Protein AF-A0A3N1SM97-F1 (afdb_monomer_lite)

Secondary structure (DSSP, 8-state):
----TTT-HHHHHHHHH--TT----EEEEEEETTEEEEEETTSPPPSSSS-SEEEEGGGS-SS--PPP-

pLDDT: mean 89.96, std 11.23, range [48.97, 98.12]

Structure (mmCIF, N/CA/C/O backbone):
data_AF-A0A3N1SM97-F1
#
_entry.id   AF-A0A3N1SM97-F1
#
loop_
_atom_site.group_PDB
_atom_site.id
_atom_site.type_symbol
_atom_site.label_atom_id
_atom_site.label_alt_id
_atom_site.label_comp_id
_atom_site.label_asym_id
_atom_site.label_entity_id
_atom_site.label_seq_id
_atom_site.pdbx_PDB_ins_code
_atom_site.Cartn_x
_atom_site.Cartn_y
_atom_site.Cartn_z
_atom_site.occupancy
_atom_site.B_iso_or_equiv
_atom_site.auth_seq_id
_atom_site.auth_comp_id
_atom_site.auth_asym_id
_atom_site.auth_atom_id
_atom_site.pdbx_PDB_model_num
ATOM 1 N N . MET A 1 1 ? 17.162 -11.306 4.070 1.00 48.97 1 MET A N 1
ATOM 2 C CA . MET A 1 1 ? 17.768 -10.603 2.923 1.00 48.97 1 MET A CA 1
ATOM 3 C C . MET A 1 1 ? 16.593 -10.078 2.113 1.00 48.97 1 MET A C 1
ATOM 5 O O . MET A 1 1 ? 15.822 -10.900 1.643 1.00 48.97 1 MET A O 1
ATOM 9 N N . MET A 1 2 ? 16.339 -8.766 2.122 1.00 59.69 2 MET A N 1
ATOM 10 C CA . MET A 1 2 ? 15.294 -8.167 1.278 1.00 59.69 2 MET A CA 1
ATOM 11 C C . MET A 1 2 ? 15.874 -8.002 -0.122 1.00 59.69 2 MET A C 1
ATOM 13 O O . MET A 1 2 ? 16.986 -7.485 -0.229 1.00 59.69 2 MET A O 1
ATOM 17 N N . GLY A 1 3 ? 15.154 -8.469 -1.142 1.00 59.75 3 GLY A N 1
ATOM 18 C CA . GLY A 1 3 ? 15.630 -8.464 -2.521 1.00 59.75 3 GLY A CA 1
ATOM 19 C C . GLY A 1 3 ? 16.056 -7.062 -2.967 1.00 59.75 3 GLY A C 1
ATOM 20 O O . GLY A 1 3 ? 15.294 -6.105 -2.826 1.00 59.75 3 GLY A O 1
ATOM 21 N N . GLY A 1 4 ? 17.288 -6.919 -3.445 1.00 67.12 4 GLY A N 1
ATOM 22 C CA . GLY A 1 4 ? 17.842 -5.665 -3.943 1.00 67.12 4 GLY A CA 1
ATOM 23 C C . GLY A 1 4 ? 17.246 -5.246 -5.290 1.00 67.12 4 GLY A C 1
ATOM 24 O O . GLY A 1 4 ? 16.437 -5.949 -5.893 1.00 67.12 4 GLY A O 1
ATOM 25 N N . ARG A 1 5 ? 17.692 -4.093 -5.806 1.00 67.38 5 ARG A N 1
ATOM 26 C CA . ARG A 1 5 ? 17.212 -3.518 -7.079 1.00 67.38 5 ARG A CA 1
ATOM 27 C C . ARG A 1 5 ? 17.309 -4.462 -8.277 1.00 67.38 5 ARG A C 1
ATOM 29 O O . ARG A 1 5 ? 16.462 -4.433 -9.159 1.00 67.38 5 ARG A O 1
ATOM 36 N N . SER A 1 6 ? 18.308 -5.337 -8.268 1.00 75.88 6 SER A N 1
ATOM 37 C CA . SER A 1 6 ? 18.517 -6.370 -9.283 1.00 75.88 6 SER A CA 1
ATOM 38 C C . SER A 1 6 ? 17.543 -7.549 -9.200 1.00 75.88 6 SER A C 1
ATOM 40 O O . SER A 1 6 ? 17.380 -8.253 -10.188 1.00 75.88 6 SER A O 1
ATOM 42 N N . GLU A 1 7 ? 16.933 -7.801 -8.040 1.00 84.50 7 GLU A N 1
ATOM 43 C CA . GLU A 1 7 ? 16.094 -8.985 -7.805 1.00 84.50 7 GLU A CA 1
ATOM 44 C C . GLU A 1 7 ? 14.623 -8.752 -8.175 1.00 84.50 7 GLU A C 1
ATOM 46 O O . GLU A 1 7 ? 13.904 -9.718 -8.412 1.00 84.50 7 GLU A O 1
ATOM 51 N N . ASN A 1 8 ? 14.178 -7.494 -8.278 1.00 90.12 8 ASN A N 1
ATOM 52 C CA . ASN A 1 8 ? 12.838 -7.155 -8.767 1.00 90.12 8 ASN A CA 1
ATOM 53 C C . ASN A 1 8 ? 12.854 -5.903 -9.670 1.00 90.12 8 ASN A C 1
ATOM 55 O O . ASN A 1 8 ? 12.427 -4.827 -9.250 1.00 90.12 8 ASN A O 1
ATOM 59 N N . PRO A 1 9 ? 13.388 -6.007 -10.899 1.00 91.31 9 PRO A N 1
ATOM 60 C CA . PRO A 1 9 ? 13.575 -4.853 -11.777 1.00 91.31 9 PRO A CA 1
ATOM 61 C C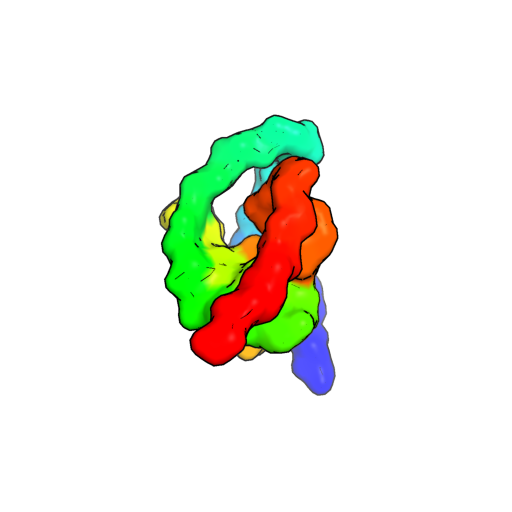 . PRO A 1 9 ? 12.259 -4.175 -12.186 1.00 91.31 9 PRO A C 1
ATOM 63 O O . PRO A 1 9 ? 12.240 -2.958 -12.341 1.00 91.31 9 PRO A O 1
ATOM 66 N N . GLU A 1 10 ? 11.164 -4.929 -12.324 1.00 92.56 10 GLU A N 1
ATOM 67 C CA . GLU A 1 10 ? 9.848 -4.383 -12.694 1.00 92.56 10 GLU A CA 1
ATOM 68 C C . GLU A 1 10 ? 9.268 -3.502 -11.585 1.00 92.56 10 GLU A C 1
ATOM 70 O O . GLU A 1 10 ? 8.806 -2.395 -11.861 1.00 92.56 10 GLU A O 1
ATOM 75 N N . LEU A 1 11 ? 9.375 -3.935 -10.322 1.00 93.88 11 LEU A N 1
ATOM 76 C CA . LEU A 1 11 ? 8.973 -3.123 -9.172 1.00 93.88 11 LEU A CA 1
ATOM 77 C C . LEU A 1 11 ? 9.745 -1.809 -9.112 1.00 93.88 11 LEU A C 1
ATOM 79 O O . LEU A 1 11 ? 9.150 -0.755 -8.906 1.00 93.88 11 LEU A O 1
ATOM 83 N N . TRP A 1 12 ? 11.060 -1.851 -9.310 1.00 93.12 12 TRP A N 1
ATOM 84 C CA . TRP A 1 12 ? 11.872 -0.638 -9.262 1.00 93.12 12 TRP A CA 1
ATOM 85 C C . TRP A 1 12 ? 11.599 0.297 -10.436 1.00 93.12 12 TRP A C 1
ATOM 87 O O . TRP A 1 12 ? 11.466 1.497 -10.217 1.00 93.12 12 TRP A O 1
ATOM 97 N N . ALA A 1 13 ? 11.419 -0.235 -11.646 1.00 94.75 13 ALA A N 1
ATOM 98 C CA . ALA A 1 13 ? 11.021 0.566 -12.800 1.00 94.75 13 ALA A CA 1
ATOM 99 C C . ALA A 1 13 ? 9.667 1.260 -12.575 1.00 94.75 13 ALA A C 1
ATOM 101 O O . ALA A 1 13 ? 9.533 2.446 -12.873 1.00 94.75 13 ALA A O 1
ATOM 102 N N . PHE A 1 14 ? 8.691 0.550 -11.998 1.00 95.31 14 PHE A N 1
ATOM 103 C CA . PHE A 1 14 ? 7.411 1.139 -11.612 1.00 95.31 14 PHE A CA 1
ATOM 104 C C . PHE A 1 14 ? 7.601 2.261 -10.581 1.00 95.31 14 PHE A C 1
ATOM 106 O O . PHE A 1 14 ? 7.182 3.388 -10.828 1.00 95.31 14 PHE A O 1
ATOM 113 N N . LEU A 1 15 ? 8.303 1.999 -9.472 1.00 93.88 15 LEU A N 1
ATOM 114 C CA . LEU A 1 15 ? 8.535 2.994 -8.416 1.00 93.88 15 LEU A CA 1
ATOM 115 C C . LEU A 1 15 ? 9.287 4.240 -8.911 1.00 93.88 15 LEU A C 1
ATOM 117 O O . LEU A 1 15 ? 9.013 5.343 -8.448 1.00 93.88 15 LEU A O 1
ATOM 121 N N . GLU A 1 16 ? 10.220 4.080 -9.849 1.00 95.19 1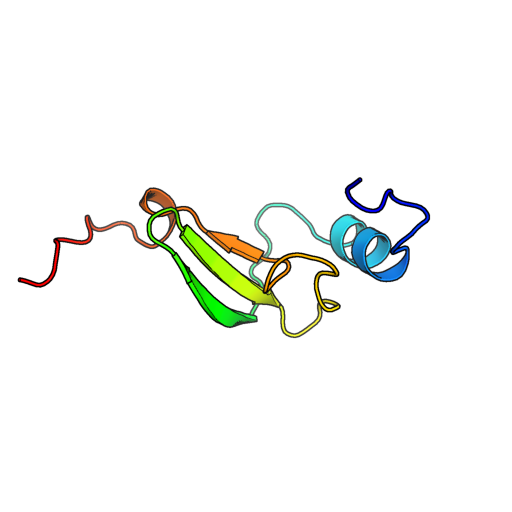6 GLU A N 1
ATOM 122 C CA . GLU A 1 16 ? 10.973 5.183 -10.462 1.00 95.19 16 GLU A CA 1
ATOM 123 C C . GLU A 1 16 ? 10.136 6.037 -11.418 1.00 95.19 16 GLU A C 1
ATOM 125 O O . GLU A 1 16 ? 10.504 7.181 -11.684 1.00 95.19 16 GLU A O 1
ATOM 130 N N . SER A 1 17 ? 9.032 5.495 -11.937 1.00 95.88 17 SER A N 1
ATOM 131 C CA . SER A 1 17 ? 8.121 6.223 -12.825 1.00 95.88 17 SER A CA 1
ATOM 132 C C . SER A 1 17 ? 7.137 7.134 -12.083 1.00 95.88 17 SER A C 1
ATOM 134 O O . SER A 1 17 ? 6.578 8.046 -12.693 1.00 95.88 17 SER A O 1
ATOM 136 N N . LEU A 1 18 ? 6.943 6.905 -10.779 1.00 96.06 18 LEU A N 1
ATOM 137 C CA . LEU A 1 18 ? 5.991 7.641 -9.951 1.00 96.06 18 LEU A CA 1
ATOM 138 C C . LEU A 1 18 ? 6.521 9.017 -9.543 1.00 96.06 18 LEU A C 1
ATOM 140 O O . LEU A 1 18 ? 7.709 9.194 -9.255 1.00 96.06 18 LEU A O 1
ATOM 144 N N . HIS A 1 19 ? 5.611 9.984 -9.423 1.00 96.44 19 HIS A N 1
ATOM 145 C CA . HIS A 1 19 ? 5.941 11.337 -8.976 1.00 96.44 19 HIS A CA 1
ATOM 146 C C . HIS A 1 19 ? 5.267 11.678 -7.643 1.00 96.44 19 HIS A C 1
ATOM 148 O O . HIS A 1 19 ? 4.123 11.319 -7.372 1.00 96.44 19 HIS A O 1
ATOM 154 N N . CYS A 1 20 ? 5.960 12.434 -6.787 1.00 95.56 20 CYS A N 1
ATOM 155 C CA . CYS A 1 20 ? 5.372 12.905 -5.533 1.00 95.56 20 CYS A CA 1
ATOM 156 C C . CYS A 1 20 ? 4.119 13.760 -5.790 1.00 95.56 20 CYS A C 1
ATOM 158 O O . CYS A 1 20 ? 4.160 14.709 -6.572 1.00 95.56 20 CYS A O 1
ATOM 160 N N . GLY A 1 21 ? 3.035 13.462 -5.070 1.00 95.88 21 GLY A N 1
ATOM 161 C CA . GLY A 1 21 ? 1.741 14.140 -5.215 1.00 95.88 21 GLY A CA 1
ATOM 162 C C . GLY A 1 21 ? 0.811 13.510 -6.256 1.00 95.88 21 GLY A C 1
ATOM 163 O O . GLY A 1 21 ? -0.330 13.950 -6.383 1.00 95.88 21 GLY A O 1
ATOM 164 N N . GLU A 1 22 ? 1.271 12.484 -6.971 1.00 96.06 22 GLU A N 1
ATOM 165 C CA . GLU A 1 22 ? 0.428 11.672 -7.843 1.00 96.06 22 GLU A CA 1
ATOM 166 C C . GLU A 1 22 ? -0.639 10.916 -7.036 1.00 96.06 22 GLU A C 1
ATOM 168 O O . GLU A 1 22 ? -0.397 10.464 -5.914 1.00 96.06 22 GLU A O 1
ATOM 173 N N . ILE A 1 23 ? -1.842 10.804 -7.605 1.00 96.06 23 ILE A N 1
ATOM 174 C CA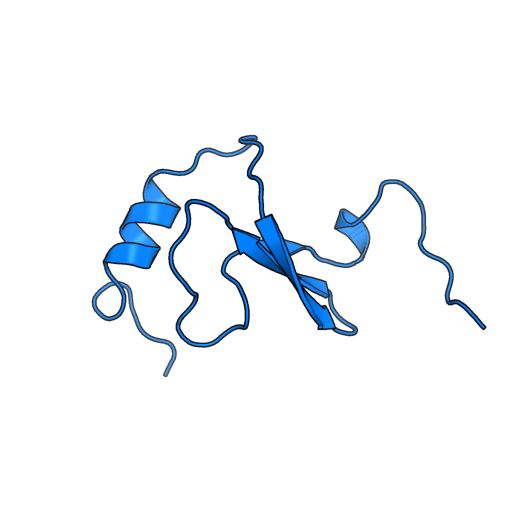 . ILE A 1 23 ? -2.960 10.074 -7.004 1.00 96.06 23 ILE A CA 1
ATOM 175 C C . ILE A 1 23 ? -3.065 8.730 -7.712 1.00 96.06 23 ILE A C 1
ATOM 177 O O . ILE A 1 23 ? -3.399 8.678 -8.893 1.00 96.06 23 ILE A O 1
ATOM 181 N N . LEU A 1 24 ? -2.809 7.656 -6.972 1.00 96.31 24 LEU A N 1
ATOM 182 C CA . LEU A 1 24 ? -2.857 6.285 -7.471 1.00 96.31 24 LEU A CA 1
ATOM 183 C C . LEU A 1 24 ? -4.098 5.569 -6.939 1.00 96.31 24 LEU A C 1
ATOM 185 O O . LEU A 1 24 ? -4.516 5.797 -5.802 1.00 96.31 24 LEU A O 1
ATOM 189 N N . SER A 1 25 ? -4.669 4.692 -7.763 1.00 97.31 25 SER A N 1
ATOM 190 C CA . SER A 1 25 ? -5.742 3.781 -7.349 1.00 97.31 25 SER A CA 1
ATOM 191 C C . SER A 1 25 ? -5.161 2.438 -6.912 1.00 97.31 25 SER A C 1
ATOM 193 O O . SER A 1 25 ? -4.056 2.058 -7.310 1.00 97.31 25 SER A O 1
ATOM 195 N N . GLY A 1 26 ? -5.881 1.741 -6.037 1.00 97.06 26 GLY A N 1
ATOM 196 C CA . GLY A 1 26 ? -5.436 0.460 -5.522 1.00 97.06 26 GLY A CA 1
ATOM 197 C C . GLY A 1 26 ? -6.440 -0.205 -4.594 1.00 97.06 26 GLY A C 1
ATOM 198 O O . GLY A 1 26 ? -7.390 0.411 -4.100 1.00 97.06 26 GLY A O 1
ATOM 199 N N . THR A 1 27 ? -6.184 -1.478 -4.320 1.00 98.00 27 THR A N 1
ATOM 200 C CA . THR A 1 27 ? -7.000 -2.329 -3.455 1.00 98.00 27 THR A CA 1
ATOM 201 C C . THR A 1 27 ? -6.285 -2.589 -2.133 1.00 98.00 27 THR A C 1
ATOM 203 O O . THR A 1 27 ? -5.119 -2.979 -2.109 1.00 98.00 27 THR A O 1
ATOM 206 N N . VAL A 1 28 ? -6.984 -2.402 -1.008 1.00 97.94 28 VAL A N 1
ATOM 207 C CA . VAL A 1 28 ? -6.459 -2.756 0.322 1.00 97.94 28 VAL A CA 1
ATOM 208 C C . VAL A 1 28 ? -6.280 -4.269 0.416 1.00 97.94 28 VAL A C 1
ATOM 210 O O . VAL A 1 28 ? -7.245 -5.015 0.252 1.00 97.94 28 VAL A O 1
ATOM 213 N N . THR A 1 29 ? -5.065 -4.718 0.726 1.00 98.12 29 THR A N 1
ATOM 214 C CA . THR A 1 29 ? -4.730 -6.149 0.810 1.00 98.12 29 THR A CA 1
ATOM 215 C C . THR A 1 29 ? -4.531 -6.641 2.236 1.00 98.12 29 THR A C 1
ATOM 217 O O . THR A 1 29 ? -4.804 -7.805 2.521 1.00 98.12 29 THR A O 1
ATOM 220 N N . ALA A 1 30 ? -4.101 -5.771 3.153 1.00 97.56 30 ALA A N 1
ATOM 221 C CA . ALA A 1 30 ? -3.974 -6.101 4.570 1.00 97.56 30 ALA A CA 1
ATOM 222 C C . AL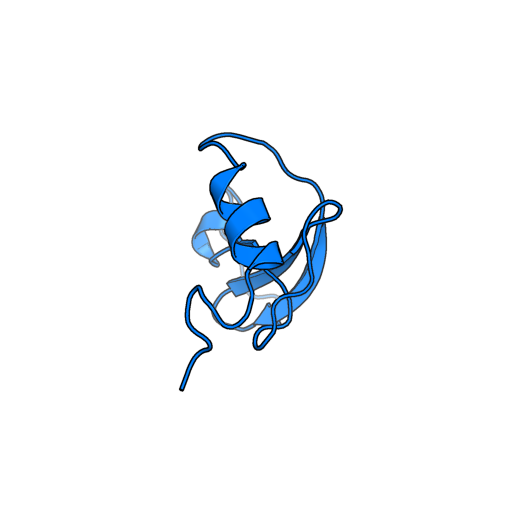A A 1 30 ? -4.147 -4.861 5.455 1.00 97.56 30 ALA A C 1
ATOM 224 O O . ALA A 1 30 ? -3.667 -3.775 5.126 1.00 97.56 30 ALA A O 1
ATOM 225 N N . ILE A 1 31 ? -4.804 -5.041 6.602 1.00 95.81 31 ILE A N 1
ATOM 226 C CA . ILE A 1 31 ? -4.938 -4.024 7.649 1.00 95.81 31 ILE A CA 1
ATOM 227 C C . ILE A 1 31 ? -4.198 -4.535 8.880 1.00 95.81 31 ILE A C 1
ATOM 229 O O . ILE A 1 31 ? -4.596 -5.526 9.488 1.00 95.81 31 ILE A O 1
ATOM 233 N N . GLU A 1 32 ? -3.144 -3.826 9.256 1.00 94.94 32 GLU A N 1
ATOM 234 C CA . GLU A 1 32 ? -2.288 -4.147 10.387 1.00 94.94 32 GLU A CA 1
ATOM 235 C C . GLU A 1 32 ? -2.412 -3.087 11.481 1.00 94.94 32 GLU A C 1
ATOM 237 O O . GLU A 1 32 ? -2.764 -1.930 11.246 1.00 94.94 32 GLU A O 1
ATOM 242 N N . ARG A 1 33 ? -2.024 -3.446 12.709 1.00 91.56 33 ARG A N 1
ATOM 243 C CA . ARG A 1 33 ? -2.010 -2.498 13.842 1.00 91.56 33 ARG A CA 1
ATOM 244 C C . ARG A 1 33 ? -1.121 -1.269 13.620 1.00 91.56 33 ARG A C 1
ATOM 246 O O . ARG A 1 33 ? -1.228 -0.303 14.372 1.00 91.56 33 ARG A O 1
ATOM 253 N N . PHE A 1 34 ? -0.210 -1.333 12.656 1.00 91.94 34 PHE A N 1
ATOM 254 C CA . PHE A 1 34 ? 0.751 -0.279 12.345 1.00 91.94 34 PHE A CA 1
ATOM 255 C C . PHE A 1 34 ? 0.490 0.413 10.999 1.00 91.94 34 PHE A C 1
ATOM 257 O O . PHE A 1 34 ? 1.174 1.388 10.693 1.00 91.94 34 PHE A O 1
ATOM 264 N N . GLY A 1 35 ? -0.492 -0.032 10.212 1.00 94.94 35 GLY A N 1
ATOM 265 C CA . GLY A 1 35 ? -0.808 0.585 8.926 1.00 94.94 35 GLY A CA 1
ATOM 266 C C . GLY A 1 35 ? -1.576 -0.334 7.988 1.00 94.94 35 GLY A C 1
ATOM 267 O O . GLY A 1 35 ? -1.974 -1.436 8.355 1.00 94.94 35 GLY A O 1
ATOM 268 N N . VAL A 1 36 ? -1.788 0.138 6.767 1.00 97.38 36 VAL A N 1
ATOM 269 C CA . VAL A 1 36 ? -2.576 -0.552 5.743 1.00 97.38 36 VAL A CA 1
ATOM 270 C C . VAL A 1 36 ? -1.718 -0.755 4.504 1.00 97.38 36 VAL A C 1
ATOM 272 O O . VAL A 1 36 ? -1.101 0.194 4.022 1.00 97.38 36 VAL A O 1
ATOM 275 N N . PHE A 1 37 ? -1.695 -1.983 3.991 1.00 98.00 37 PHE A N 1
ATOM 276 C CA . PHE A 1 37 ? -1.065 -2.315 2.716 1.00 98.00 37 PHE A CA 1
ATOM 277 C C . PHE A 1 37 ? -2.076 -2.224 1.574 1.00 98.00 37 PHE A C 1
ATOM 279 O O . PHE A 1 37 ? -3.233 -2.633 1.715 1.00 98.00 37 PHE A O 1
ATOM 286 N N . VAL A 1 38 ? -1.614 -1.700 0.441 1.00 98.12 38 VAL A N 1
ATOM 287 C CA . VAL A 1 38 ? -2.410 -1.477 -0.768 1.00 98.12 38 VAL A CA 1
ATOM 288 C C . VAL A 1 38 ? -1.662 -2.051 -1.972 1.00 98.12 38 VAL A C 1
ATOM 290 O O . VAL A 1 38 ? -0.499 -1.715 -2.210 1.00 98.12 38 VAL A O 1
ATOM 293 N N . ALA A 1 39 ? -2.323 -2.913 -2.739 1.00 97.75 39 ALA A N 1
ATOM 294 C CA . ALA A 1 39 ? -1.885 -3.272 -4.084 1.00 97.75 39 ALA A CA 1
ATOM 295 C C . ALA A 1 39 ? -2.310 -2.152 -5.039 1.00 97.75 39 ALA A C 1
ATOM 297 O O . ALA A 1 39 ? -3.485 -1.797 -5.075 1.00 97.75 39 ALA A O 1
ATOM 298 N N . LEU A 1 40 ? -1.354 -1.557 -5.750 1.00 97.31 40 LEU A N 1
ATOM 299 C CA . LEU A 1 40 ? -1.616 -0.461 -6.685 1.00 97.31 40 LEU A CA 1
ATOM 300 C C . LEU A 1 40 ? -2.067 -1.050 -8.021 1.00 97.31 40 LEU A C 1
ATOM 302 O O . LEU A 1 40 ? -1.431 -1.984 -8.496 1.00 97.31 40 LEU A O 1
ATOM 306 N N . ASP A 1 41 ? -3.131 -0.512 -8.618 1.00 95.38 41 ASP A N 1
ATOM 307 C CA . ASP A 1 41 ? -3.798 -1.152 -9.767 1.00 95.38 41 ASP A CA 1
ATOM 308 C C . ASP A 1 41 ? -2.880 -1.285 -11.000 1.00 95.38 41 ASP A C 1
ATOM 310 O O . ASP A 1 41 ? -2.923 -2.297 -11.696 1.00 95.38 41 ASP A O 1
ATOM 314 N N . ASP A 1 42 ? -2.014 -0.292 -11.232 1.00 93.38 42 ASP A N 1
ATOM 315 C CA . ASP A 1 42 ? -1.033 -0.276 -12.330 1.00 93.38 42 ASP A CA 1
ATOM 316 C C . ASP A 1 42 ? 0.375 -0.737 -11.892 1.00 93.38 42 ASP A C 1
ATOM 318 O O . ASP A 1 42 ? 1.333 -0.665 -12.666 1.00 93.38 42 ASP A O 1
ATOM 322 N N . GLY A 1 43 ? 0.528 -1.166 -10.634 1.00 92.12 43 GLY A N 1
ATOM 323 C CA . GLY A 1 43 ? 1.805 -1.572 -10.049 1.00 92.12 43 GLY A CA 1
ATOM 324 C C . GLY A 1 43 ? 1.995 -3.092 -10.018 1.00 92.12 43 GLY A C 1
ATOM 325 O O . GLY A 1 43 ? 1.021 -3.838 -9.942 1.00 92.12 43 GLY A O 1
ATOM 326 N N . PRO A 1 44 ? 3.244 -3.586 -10.040 1.00 94.81 44 PRO A N 1
ATOM 327 C CA . PRO A 1 44 ? 3.514 -5.006 -9.855 1.00 94.81 44 PRO A CA 1
ATOM 328 C C . PRO A 1 44 ? 3.292 -5.428 -8.397 1.00 94.81 44 PRO A C 1
ATOM 330 O O . PRO A 1 44 ? 3.327 -4.606 -7.480 1.00 94.81 44 PRO A O 1
ATOM 333 N N . ASP A 1 45 ? 3.146 -6.732 -8.164 1.00 92.94 45 ASP A N 1
ATOM 334 C CA . ASP A 1 45 ? 3.080 -7.273 -6.808 1.00 92.94 45 ASP A CA 1
ATOM 335 C C . ASP A 1 45 ? 4.396 -7.059 -6.048 1.00 92.94 45 ASP A C 1
ATOM 337 O O . ASP A 1 45 ? 5.507 -7.186 -6.581 1.00 92.94 45 ASP A O 1
ATOM 341 N N . HIS A 1 46 ? 4.279 -6.778 -4.751 1.00 93.75 46 HIS A N 1
ATOM 342 C CA . HIS A 1 46 ? 5.445 -6.676 -3.889 1.00 93.75 46 HIS A CA 1
ATOM 343 C C . HIS A 1 46 ? 5.946 -8.092 -3.512 1.00 93.75 46 HIS A C 1
ATOM 345 O O . HIS A 1 46 ? 5.159 -8.929 -3.078 1.00 93.75 46 HIS A O 1
ATOM 351 N N . PRO A 1 47 ? 7.259 -8.391 -3.595 1.00 91.19 47 PRO A N 1
ATOM 352 C CA . PRO A 1 47 ? 7.778 -9.760 -3.455 1.00 91.19 47 PRO A CA 1
ATOM 353 C C . PRO A 1 47 ? 7.725 -10.323 -2.024 1.00 91.19 47 PRO A C 1
ATOM 355 O O . PRO A 1 47 ? 7.878 -11.524 -1.824 1.00 91.19 47 PRO A O 1
ATOM 358 N N . VAL A 1 48 ? 7.583 -9.452 -1.018 1.00 91.56 48 VAL A N 1
ATOM 359 C CA . VAL A 1 48 ? 7.589 -9.821 0.413 1.00 91.56 48 VAL A CA 1
ATOM 360 C C . VAL A 1 48 ? 6.335 -9.359 1.160 1.00 91.56 48 VAL A C 1
ATOM 362 O O . VAL A 1 48 ? 5.703 -10.152 1.849 1.00 91.56 48 VAL A O 1
ATOM 365 N N . PHE A 1 49 ? 5.990 -8.075 1.068 1.00 93.38 49 PHE A N 1
ATOM 366 C CA . PHE A 1 49 ? 4.781 -7.510 1.663 1.00 93.38 49 PHE A CA 1
ATOM 367 C C . PHE A 1 49 ? 3.514 -7.740 0.825 1.00 93.38 49 PHE A C 1
ATOM 369 O O . PHE A 1 49 ? 3.618 -7.913 -0.384 1.00 93.38 49 PHE A O 1
ATOM 376 N N . PRO A 1 50 ? 2.316 -7.664 1.440 1.00 94.88 50 PRO A N 1
ATOM 377 C CA . PRO A 1 50 ? 1.033 -7.856 0.752 1.00 94.88 50 PRO A CA 1
ATOM 378 C C . PRO A 1 50 ? 0.674 -6.793 -0.298 1.00 94.8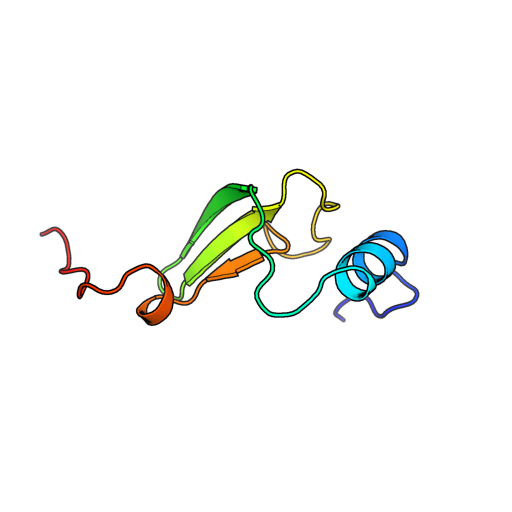8 50 PRO A C 1
ATOM 380 O O . PRO A 1 50 ? -0.350 -6.920 -0.964 1.00 94.88 50 PRO A O 1
ATOM 383 N N . GLY A 1 51 ? 1.442 -5.709 -0.407 1.00 95.31 51 GLY A N 1
ATOM 384 C CA . GLY A 1 51 ? 1.208 -4.622 -1.352 1.00 95.31 51 GLY A CA 1
ATOM 385 C C . GLY A 1 51 ? 2.418 -3.697 -1.441 1.00 95.31 51 GLY A C 1
ATOM 386 O O . GLY A 1 51 ? 3.245 -3.660 -0.527 1.00 95.31 51 GLY A O 1
ATOM 387 N N . VAL A 1 52 ? 2.530 -2.973 -2.555 1.00 95.56 52 VAL A N 1
ATOM 388 C CA . VAL A 1 52 ? 3.590 -1.974 -2.781 1.00 95.56 52 VAL A CA 1
ATOM 389 C C . VAL A 1 52 ? 3.294 -0.683 -2.020 1.00 95.56 52 VAL A C 1
ATOM 391 O O . VAL A 1 52 ? 4.205 -0.066 -1.470 1.00 95.56 52 VAL A O 1
ATOM 394 N N . GLY A 1 53 ? 2.022 -0.281 -1.972 1.00 96.00 53 GLY A N 1
ATOM 395 C CA . GLY A 1 53 ? 1.568 0.889 -1.234 1.00 96.00 53 GLY A CA 1
ATOM 396 C C . GLY A 1 53 ? 1.442 0.599 0.258 1.00 96.00 53 GLY A C 1
ATOM 397 O O . GLY A 1 53 ? 1.002 -0.479 0.666 1.00 96.00 53 GLY A O 1
ATOM 398 N N . PHE A 1 54 ? 1.791 1.587 1.077 1.00 97.06 54 PHE A N 1
ATOM 399 C CA . PHE A 1 54 ? 1.645 1.514 2.523 1.00 97.06 54 PHE A CA 1
ATOM 400 C C . PHE A 1 54 ? 1.205 2.865 3.084 1.00 97.06 54 PHE A C 1
ATOM 402 O O . PHE A 1 54 ? 1.792 3.894 2.754 1.00 97.06 54 PHE A O 1
ATOM 409 N N . ILE A 1 55 ? 0.179 2.849 3.934 1.00 96.69 55 ILE A N 1
ATOM 410 C CA . ILE A 1 55 ? -0.357 4.044 4.593 1.00 96.69 55 ILE A CA 1
ATOM 411 C C . ILE A 1 55 ? -0.261 3.840 6.102 1.00 96.69 55 ILE A C 1
ATOM 413 O O . ILE A 1 55 ? -0.794 2.862 6.643 1.00 96.69 55 ILE A O 1
ATOM 417 N N . THR A 1 56 ? 0.408 4.756 6.801 1.00 95.06 56 THR A N 1
ATOM 418 C CA . THR A 1 56 ? 0.483 4.699 8.266 1.00 95.06 56 THR A CA 1
ATOM 419 C C . THR A 1 56 ? -0.825 5.175 8.899 1.00 95.06 56 THR A C 1
ATOM 421 O O . THR A 1 56 ? -1.589 5.933 8.306 1.00 95.06 56 THR A O 1
ATOM 424 N N . ILE A 1 57 ? -1.098 4.761 10.142 1.00 91.94 57 ILE A N 1
ATOM 425 C CA . ILE A 1 57 ? -2.358 5.105 10.828 1.00 91.94 57 ILE A CA 1
ATOM 426 C C . ILE A 1 57 ? -2.671 6.621 10.835 1.00 91.94 57 ILE A C 1
ATOM 428 O O . ILE A 1 57 ? -3.820 6.969 10.558 1.00 91.94 57 ILE A O 1
ATOM 432 N N . PRO A 1 58 ? -1.717 7.540 11.100 1.00 91.44 58 PRO A N 1
ATOM 433 C CA . PRO A 1 58 ? -1.985 8.982 11.055 1.00 91.44 58 PRO A CA 1
ATOM 434 C C . PRO A 1 58 ? -2.305 9.535 9.658 1.00 91.44 58 PRO A C 1
ATOM 436 O O . PRO A 1 58 ? -2.900 10.604 9.559 1.00 91.44 58 PRO A O 1
ATOM 439 N N . GLU A 1 59 ? -1.911 8.834 8.595 1.00 93.81 59 GLU A N 1
ATOM 440 C CA . GLU A 1 59 ? -2.090 9.253 7.198 1.00 93.81 59 GLU A CA 1
ATOM 441 C C . GLU A 1 59 ? -3.390 8.711 6.581 1.00 93.81 59 GLU A C 1
ATOM 443 O O . GLU A 1 59 ? -3.799 9.169 5.518 1.00 93.81 59 GLU A O 1
ATOM 448 N N . LEU A 1 60 ? -4.075 7.767 7.245 1.00 92.50 60 LEU A N 1
ATOM 449 C CA . LEU A 1 60 ? -5.308 7.154 6.730 1.00 92.50 60 LEU A CA 1
ATOM 450 C C . LEU A 1 60 ? -6.466 8.144 6.595 1.00 92.50 60 LEU A C 1
ATOM 452 O O . LEU A 1 60 ? -7.329 7.976 5.735 1.00 92.50 60 LEU A O 1
ATOM 456 N N . SER A 1 61 ? -6.547 9.138 7.481 1.00 91.12 61 SER A N 1
ATOM 457 C CA . SER A 1 61 ? -7.611 10.134 7.416 1.00 91.12 61 SER A CA 1
ATOM 458 C C . SER A 1 61 ? -7.265 11.402 8.192 1.00 91.12 61 SER A C 1
ATOM 460 O O . SER A 1 61 ? -6.544 11.370 9.183 1.00 91.12 61 SER A O 1
ATOM 462 N N . TRP A 1 62 ? -7.889 12.516 7.806 1.00 91.06 62 TRP A N 1
ATOM 463 C CA . TRP A 1 62 ? -7.808 13.786 8.539 1.00 91.06 62 TRP A CA 1
ATOM 464 C C . TRP A 1 62 ? -8.495 13.743 9.908 1.00 91.06 62 TRP A C 1
ATOM 466 O O . TRP A 1 62 ? -8.332 14.656 10.718 1.00 91.06 62 TRP A O 1
ATOM 476 N N . ARG A 1 63 ? -9.299 12.711 10.175 1.00 91.06 63 ARG A N 1
ATOM 477 C CA . ARG A 1 63 ? -9.966 12.510 11.458 1.00 91.06 63 ARG A CA 1
ATOM 478 C C . ARG A 1 63 ? -9.211 11.472 12.270 1.00 91.06 63 ARG A C 1
ATOM 480 O O . ARG A 1 63 ? -8.689 10.488 11.752 1.00 91.06 63 ARG A O 1
ATOM 487 N N . ARG A 1 64 ? -9.221 11.652 13.586 1.00 85.81 64 ARG A N 1
ATOM 488 C CA . ARG A 1 64 ? -8.802 10.580 14.480 1.00 85.81 64 ARG A CA 1
ATOM 489 C C . ARG A 1 64 ? -9.757 9.399 14.310 1.00 85.81 64 ARG A C 1
ATOM 491 O O . ARG A 1 64 ? -10.973 9.568 14.401 1.00 85.81 64 ARG A O 1
ATOM 498 N N . ILE A 1 65 ? -9.189 8.225 14.060 1.00 80.25 65 ILE A N 1
ATOM 499 C CA . ILE A 1 65 ? -9.919 6.963 14.093 1.00 80.25 65 ILE A CA 1
ATOM 500 C C . ILE A 1 65 ? -9.976 6.541 15.562 1.00 80.25 65 ILE A C 1
ATOM 502 O O . ILE A 1 65 ? -8.943 6.280 16.179 1.00 80.25 65 ILE A O 1
ATOM 506 N N . GLU A 1 66 ? -11.175 6.549 16.135 1.00 80.38 66 GLU A N 1
ATOM 507 C CA . GLU A 1 66 ? -11.416 5.999 17.468 1.00 80.38 66 GLU A CA 1
ATOM 508 C C . GLU A 1 66 ? -11.460 4.471 17.386 1.00 80.38 66 GLU A C 1
ATOM 510 O O . GLU A 1 66 ? -11.880 3.905 16.373 1.00 80.38 66 GLU A O 1
ATOM 515 N N . ALA A 1 67 ? -11.031 3.792 18.449 1.00 74.19 67 ALA A N 1
ATOM 516 C CA . ALA A 1 67 ? -11.190 2.347 18.525 1.00 74.19 67 ALA A CA 1
ATOM 517 C C . ALA A 1 67 ? -12.689 2.005 18.530 1.00 74.19 67 ALA A C 1
ATOM 519 O O . ALA A 1 67 ? -13.451 2.557 19.325 1.00 74.19 67 ALA A O 1
ATOM 520 N N . ALA A 1 68 ? -13.108 1.102 17.643 1.00 64.88 68 ALA A N 1
ATOM 521 C CA . ALA A 1 68 ? -14.418 0.478 17.756 1.00 64.88 68 ALA A CA 1
ATOM 522 C C . ALA A 1 68 ? -14.369 -0.475 18.958 1.00 64.88 68 ALA A C 1
ATOM 524 O O . ALA A 1 68 ? -13.518 -1.363 19.002 1.00 64.88 68 ALA A O 1
ATOM 525 N N . PHE A 1 69 ? -15.215 -0.199 19.949 1.00 54.03 69 PHE A N 1
ATOM 526 C CA . PHE A 1 69 ? -15.369 -0.997 21.164 1.00 54.0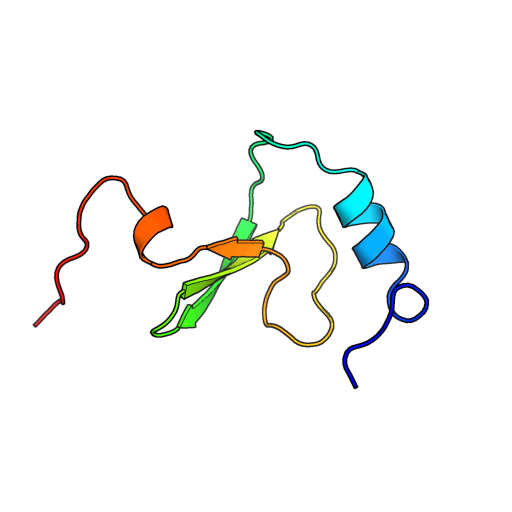3 69 PHE A CA 1
ATOM 527 C C . PHE A 1 69 ? -15.941 -2.382 20.858 1.00 54.03 69 PHE A C 1
ATOM 529 O O . PHE A 1 69 ? -16.846 -2.459 19.994 1.00 54.03 69 PHE A O 1
#

Radius of gyration: 13.89 Å; chains: 1; bounding box: 34×25×34 Å

Sequence (69 aa):
MMGGRSENPELWAFLESLHCGEILSGTVTAIERFGVFVALDDGPDHPVFPGVGFITIPELSWRRIEAAF

Foldseek 3Di:
DQDDCVRCVQQVVVVVVDDPPDDFDFDFQDDDPFWTATATPPHDADPPDRHPDIAGQPRPDPDRDDDDD